Protein AF-A0A937TN92-F1 (afdb_monomer_lite)

pLDDT: mean 80.2, std 13.85, range [35.88, 95.0]

Sequence (158 aa):
DKLKVSANGFITENIKIGEKHKIVLVNLKFRSDPDSREIAIGYGHVRESDNLMPVSSMEKKDQDFSQFSDIYEVVNVRFPEVQIVNGDIIIRGARSLEGNDAALLVVDGMVVDKSIFGSTHVSHIARIDILKGAAATAYGARGANGVVLVETKTGPNQ

Radius of gyration: 19.28 Å; chains: 1; bounding box: 46×34×58 Å

Structure (mmCIF, N/CA/C/O backbone):
data_AF-A0A937TN92-F1
#
_entry.id   AF-A0A937TN92-F1
#
loop_
_atom_site.group_PDB
_atom_site.id
_atom_site.type_symbol
_atom_site.label_atom_id
_atom_site.label_alt_id
_atom_site.label_comp_id
_atom_site.label_asym_id
_atom_site.label_entity_id
_atom_site.label_seq_id
_atom_site.pdbx_PDB_ins_code
_atom_site.Cartn_x
_atom_site.Cartn_y
_atom_site.Cartn_z
_atom_site.occupancy
_atom_site.B_iso_or_equiv
_atom_site.auth_seq_id
_atom_site.auth_comp_id
_atom_site.auth_asym_id
_atom_site.auth_atom_id
_atom_site.pdbx_PDB_model_num
ATOM 1 N N . ASP A 1 1 ? -17.710 8.599 36.697 1.00 78.00 1 ASP A N 1
ATOM 2 C CA . ASP A 1 1 ? -16.721 7.498 36.790 1.00 78.00 1 ASP A CA 1
ATOM 3 C C . ASP A 1 1 ? -15.790 7.448 35.585 1.00 78.00 1 ASP A C 1
ATOM 5 O O . ASP A 1 1 ? -15.954 8.235 34.654 1.00 78.00 1 ASP A O 1
ATOM 9 N N . LYS A 1 2 ? -14.772 6.578 35.603 1.00 86.25 2 LYS A N 1
ATOM 10 C CA . LYS A 1 2 ? -13.889 6.316 34.454 1.00 86.25 2 LYS A CA 1
ATOM 11 C C . LYS A 1 2 ? -13.970 4.840 34.074 1.00 86.25 2 LYS A C 1
ATOM 13 O O . LYS A 1 2 ? -13.803 3.984 34.934 1.00 86.25 2 LYS A O 1
ATOM 18 N N . LEU A 1 3 ? -14.175 4.563 32.793 1.00 88.50 3 LEU A N 1
ATOM 19 C CA . LEU A 1 3 ? -14.041 3.240 32.200 1.00 88.50 3 LEU A CA 1
ATOM 20 C C . LEU A 1 3 ? -12.626 3.098 31.638 1.00 88.50 3 LEU A C 1
ATOM 22 O O . LEU A 1 3 ? -12.197 3.915 30.823 1.00 88.50 3 LEU A O 1
ATOM 26 N N . LYS A 1 4 ? -11.907 2.071 32.083 1.00 93.06 4 LYS A N 1
ATOM 27 C CA . LYS A 1 4 ? -10.585 1.707 31.570 1.00 93.06 4 LYS A CA 1
ATOM 28 C C . LYS A 1 4 ? -10.737 0.493 30.663 1.00 93.06 4 LYS A C 1
ATOM 30 O O . LYS A 1 4 ? -11.268 -0.523 31.106 1.00 93.06 4 LYS A O 1
ATOM 35 N N . VAL A 1 5 ? -10.266 0.596 29.425 1.00 93.44 5 VAL A N 1
ATOM 36 C CA . VAL A 1 5 ? -10.318 -0.488 28.437 1.00 93.44 5 VAL A CA 1
ATOM 37 C C . VAL A 1 5 ? -8.898 -0.812 27.989 1.00 93.44 5 VAL A C 1
ATOM 39 O O . VAL A 1 5 ? -8.138 0.077 27.606 1.00 93.44 5 VAL A O 1
ATOM 42 N N . SER A 1 6 ? -8.527 -2.087 28.066 1.00 91.31 6 SER A N 1
ATOM 43 C CA . SER A 1 6 ? -7.189 -2.571 27.727 1.00 91.31 6 SER A CA 1
ATOM 44 C C . SER A 1 6 ? -7.255 -3.933 27.051 1.00 91.31 6 SER A C 1
ATOM 46 O O . SER A 1 6 ? -8.055 -4.777 27.450 1.00 91.31 6 SER A O 1
ATOM 48 N N . ALA A 1 7 ? -6.366 -4.149 26.088 1.00 90.06 7 ALA A N 1
ATOM 49 C CA . ALA A 1 7 ? -6.134 -5.428 25.433 1.00 90.06 7 ALA A CA 1
ATOM 50 C C . ALA A 1 7 ? -4.634 -5.582 25.152 1.00 90.06 7 ALA A C 1
ATOM 52 O O . ALA A 1 7 ? -3.923 -4.587 24.967 1.00 90.06 7 ALA A O 1
ATOM 53 N N . ASN A 1 8 ? -4.147 -6.821 25.130 1.00 88.44 8 ASN A N 1
ATOM 54 C CA . ASN A 1 8 ? -2.737 -7.094 24.870 1.00 88.44 8 ASN A CA 1
ATOM 55 C C . ASN A 1 8 ? -2.388 -6.701 23.426 1.00 88.44 8 ASN A C 1
ATOM 57 O O . ASN A 1 8 ? -3.094 -7.082 22.496 1.00 88.44 8 ASN A O 1
ATOM 61 N N . GLY A 1 9 ? -1.319 -5.916 23.255 1.00 82.88 9 GLY A N 1
ATOM 62 C CA . GLY A 1 9 ? -0.926 -5.345 21.960 1.00 82.88 9 GLY A CA 1
ATOM 63 C C . GLY A 1 9 ? -1.515 -3.961 21.642 1.00 82.88 9 GLY A C 1
ATOM 64 O O . GLY A 1 9 ? -1.191 -3.366 20.613 1.00 82.88 9 GLY A O 1
ATOM 65 N N . PHE A 1 10 ? -2.340 -3.404 22.535 1.00 89.88 10 PHE A N 1
ATOM 66 C CA . PHE A 1 10 ? -3.023 -2.126 22.330 1.00 89.88 10 PHE A CA 1
ATOM 67 C C . PHE A 1 10 ? -2.670 -1.093 23.404 1.00 89.88 10 PHE A C 1
ATOM 69 O O . PHE A 1 10 ? -2.289 -1.419 24.532 1.00 89.88 10 PHE A O 1
ATOM 76 N N . ILE A 1 11 ? -2.811 0.184 23.053 1.00 90.00 11 ILE A N 1
ATOM 77 C CA . ILE A 1 11 ? -2.725 1.301 23.992 1.00 90.00 11 ILE A CA 1
ATOM 78 C C . ILE A 1 11 ? -3.971 1.266 24.881 1.00 90.00 11 ILE A C 1
ATOM 80 O O . ILE A 1 11 ? -5.095 1.139 24.401 1.00 90.00 11 ILE A O 1
ATOM 84 N N . THR A 1 12 ? -3.770 1.356 26.195 1.00 93.25 12 THR A N 1
ATOM 85 C CA . THR A 1 12 ? -4.880 1.401 27.155 1.00 93.25 12 THR A CA 1
ATOM 86 C C . THR A 1 12 ? -5.607 2.737 27.065 1.00 93.25 12 THR A C 1
ATOM 88 O O . THR A 1 12 ? -4.989 3.788 27.233 1.00 93.25 12 THR A O 1
ATOM 91 N N . GLU A 1 13 ? -6.926 2.689 26.905 1.00 92.12 13 GLU A N 1
ATOM 92 C CA . GLU A 1 13 ? -7.781 3.870 26.820 1.00 92.12 13 GLU A CA 1
ATOM 93 C C . GLU A 1 13 ? -8.549 4.086 28.128 1.00 92.12 13 GLU A C 1
ATOM 95 O O . GLU A 1 13 ? -9.075 3.150 28.738 1.00 92.12 13 GLU A O 1
ATOM 100 N N . ASN A 1 14 ? -8.619 5.343 28.571 1.00 92.00 14 ASN A N 1
ATOM 101 C CA . ASN A 1 14 ? -9.367 5.744 29.762 1.00 92.00 14 ASN A CA 1
ATOM 102 C C . ASN A 1 14 ? -10.447 6.753 29.375 1.00 92.00 14 ASN A C 1
ATOM 104 O O . ASN A 1 14 ? -10.148 7.897 29.036 1.00 92.00 14 ASN A O 1
ATOM 108 N N . ILE A 1 15 ? -11.709 6.358 29.500 1.00 89.62 15 ILE A N 1
ATOM 109 C CA . ILE A 1 15 ? -12.857 7.152 29.065 1.00 89.62 15 ILE A CA 1
ATOM 110 C C . ILE A 1 15 ? -13.640 7.605 30.288 1.00 89.62 15 ILE A C 1
ATOM 112 O O . ILE A 1 15 ? -14.025 6.804 31.137 1.00 89.62 15 ILE A O 1
ATOM 116 N N . LYS A 1 16 ? -13.893 8.910 30.398 1.00 89.94 16 LYS A N 1
ATOM 117 C CA . LYS A 1 16 ? -14.792 9.434 31.431 1.00 89.94 16 LYS A CA 1
ATOM 118 C C . LYS A 1 16 ? -16.231 9.095 31.054 1.00 89.94 16 LYS A C 1
ATOM 120 O O . LYS A 1 16 ? -16.663 9.417 29.953 1.00 89.94 16 LYS A O 1
ATOM 125 N N . ILE A 1 17 ? -16.966 8.486 31.980 1.00 89.00 17 ILE A N 1
ATOM 126 C CA . ILE A 1 17 ? -18.387 8.184 31.815 1.00 89.00 17 ILE A CA 1
ATOM 127 C C . ILE A 1 17 ? -19.208 9.088 32.733 1.00 89.00 17 ILE A C 1
ATOM 129 O O . ILE A 1 17 ? -18.935 9.187 33.935 1.00 89.00 17 ILE A O 1
ATOM 133 N N . GLY A 1 18 ? -20.203 9.745 32.136 1.00 85.81 18 GLY A N 1
ATOM 134 C CA . GLY A 1 18 ? -21.247 10.498 32.824 1.00 85.81 18 GLY A CA 1
ATOM 135 C C . GLY A 1 18 ? -22.627 9.872 32.617 1.00 85.81 18 GLY A C 1
ATOM 136 O O . GLY A 1 18 ? -22.806 9.008 31.760 1.00 85.81 18 GLY A O 1
ATOM 137 N N . GLU A 1 19 ? -23.617 10.354 33.366 1.00 84.00 19 GLU A N 1
ATOM 138 C CA . GLU A 1 19 ? -24.971 9.774 33.466 1.00 84.00 19 GLU A CA 1
ATOM 139 C C . GLU A 1 19 ? -25.736 9.663 32.134 1.00 84.00 19 GLU A C 1
ATOM 141 O O . GLU A 1 19 ? -26.657 8.862 32.003 1.00 84.00 19 GLU A O 1
ATOM 146 N N . LYS A 1 20 ? -25.356 10.443 31.115 1.00 83.44 20 LYS A N 1
ATOM 147 C CA . LYS A 1 20 ? -26.010 10.435 29.794 1.00 83.44 20 LYS A CA 1
ATOM 148 C C . LYS A 1 20 ? -25.476 9.356 28.845 1.00 83.44 20 LYS A C 1
ATOM 150 O O . LYS A 1 20 ? -26.063 9.136 27.786 1.00 83.44 20 LYS A O 1
ATOM 155 N N . HIS A 1 21 ? -24.367 8.697 29.174 1.00 83.06 21 HIS A N 1
ATOM 156 C CA . HIS A 1 21 ? -23.762 7.696 28.299 1.00 83.06 21 HIS A CA 1
ATOM 157 C C . HIS A 1 21 ? -24.372 6.317 28.556 1.00 83.06 21 HIS A C 1
ATOM 159 O O . HIS A 1 21 ? -23.964 5.606 29.468 1.00 83.06 21 HIS A O 1
ATOM 165 N N . LYS A 1 22 ? -25.351 5.933 27.727 1.00 83.44 22 LYS A N 1
ATOM 166 C CA . LYS A 1 22 ? -25.937 4.580 27.735 1.00 83.44 22 LYS A CA 1
ATOM 167 C C . LYS A 1 22 ? -25.079 3.549 26.992 1.00 83.44 22 LYS A C 1
ATOM 169 O O . LYS A 1 22 ? -25.143 2.369 27.308 1.00 83.44 22 LYS A O 1
ATOM 174 N N . ILE A 1 23 ? -24.302 3.994 26.001 1.00 84.81 23 ILE A N 1
ATOM 175 C CA . ILE A 1 23 ? -23.398 3.171 25.185 1.00 84.81 23 ILE A CA 1
ATOM 176 C C . ILE A 1 23 ? -22.102 3.960 24.979 1.00 84.81 23 ILE A C 1
ATOM 178 O O . ILE A 1 23 ? -22.146 5.170 24.751 1.00 84.81 23 ILE A O 1
ATOM 182 N N . VAL A 1 24 ? -20.960 3.274 25.047 1.00 83.31 24 VAL A N 1
ATOM 183 C CA . VAL A 1 24 ? -19.629 3.834 24.782 1.00 83.31 24 VAL A CA 1
ATOM 184 C C . VAL A 1 24 ? -18.925 2.934 23.769 1.00 83.31 24 VAL A C 1
ATOM 186 O O . VAL A 1 24 ? -18.743 1.746 24.020 1.00 83.31 24 VAL A O 1
ATOM 189 N N . LEU A 1 25 ? -18.542 3.499 22.624 1.00 84.81 25 LEU A N 1
ATOM 190 C CA . LEU A 1 25 ? -17.735 2.828 21.603 1.00 84.81 25 LEU A CA 1
ATOM 191 C C . LEU A 1 25 ? -16.268 3.208 21.801 1.00 84.81 25 LEU A C 1
ATOM 193 O O . LEU A 1 25 ? -15.947 4.391 21.918 1.00 84.81 25 LEU A O 1
ATOM 197 N N . VAL A 1 26 ? -15.386 2.209 21.838 1.00 84.25 26 VAL A N 1
ATOM 198 C CA . VAL A 1 26 ? -13.952 2.396 22.089 1.00 84.25 26 VAL A CA 1
ATOM 199 C C . VAL A 1 26 ? -13.163 1.770 20.957 1.00 84.25 26 VAL A C 1
ATOM 201 O O . VAL A 1 26 ? -13.273 0.571 20.723 1.00 84.25 26 VAL A O 1
ATOM 204 N N . ASN A 1 27 ? -12.364 2.585 20.273 1.00 80.19 27 ASN A N 1
ATOM 205 C CA . ASN A 1 27 ? -11.438 2.112 19.254 1.00 80.19 27 ASN A CA 1
ATOM 206 C C . ASN A 1 27 ? -10.024 2.067 19.846 1.00 80.19 27 ASN A C 1
ATOM 208 O O . ASN A 1 27 ? -9.400 3.113 20.027 1.00 80.19 27 ASN A O 1
ATOM 212 N N . LEU A 1 28 ? -9.547 0.870 20.195 1.00 85.50 28 LEU A N 1
ATOM 213 C CA . LEU A 1 28 ? -8.206 0.681 20.744 1.00 85.50 28 LEU A CA 1
ATOM 214 C C . LEU A 1 28 ? -7.164 0.736 19.623 1.00 85.50 28 LEU A C 1
ATOM 216 O O . LEU A 1 28 ? -7.286 0.049 18.612 1.00 85.50 28 LEU A O 1
ATOM 220 N N . LYS A 1 29 ? -6.113 1.532 19.820 1.00 80.56 29 LYS A N 1
ATOM 221 C CA . LYS A 1 29 ? -5.011 1.661 18.859 1.00 80.56 29 LYS A CA 1
ATOM 222 C C . LYS A 1 29 ? -3.904 0.662 19.174 1.00 80.56 29 LYS A C 1
ATOM 224 O O . LYS A 1 29 ? -3.573 0.475 20.346 1.00 80.56 29 LYS A O 1
ATOM 229 N N . PHE A 1 30 ? -3.307 0.061 18.145 1.00 79.12 30 PHE A N 1
ATOM 230 C CA . PHE A 1 30 ? -2.101 -0.749 18.318 1.00 79.12 30 PHE A CA 1
ATOM 231 C C . PHE A 1 30 ? -0.982 0.078 18.932 1.00 79.12 30 PHE A C 1
ATOM 233 O O . PHE A 1 30 ? -0.828 1.268 18.641 1.00 79.12 30 PHE A O 1
ATOM 240 N N . ARG A 1 31 ? -0.176 -0.573 19.765 1.00 82.56 31 ARG A N 1
ATOM 241 C CA . ARG A 1 31 ? 1.127 -0.021 20.111 1.00 82.56 31 ARG A CA 1
ATOM 242 C C . ARG A 1 31 ? 2.043 -0.119 18.893 1.00 82.56 31 ARG A C 1
ATOM 244 O O . ARG A 1 31 ? 1.969 -1.079 18.135 1.00 82.56 31 ARG A O 1
ATOM 251 N N . SER A 1 32 ? 2.905 0.874 18.720 1.00 71.69 32 SER A N 1
ATOM 252 C CA . SER A 1 32 ? 3.756 1.011 17.533 1.00 71.69 32 SER A CA 1
ATOM 253 C C . SER A 1 32 ? 4.911 0.000 17.451 1.00 71.69 32 SER A C 1
ATOM 255 O O . SER A 1 32 ? 5.752 0.128 16.566 1.00 71.69 32 SER A O 1
ATOM 257 N N . ASP A 1 33 ? 5.001 -0.955 18.381 1.00 76.25 33 ASP A N 1
ATOM 258 C CA . ASP A 1 33 ? 6.048 -1.976 18.406 1.00 76.25 33 ASP A CA 1
ATOM 259 C C . ASP A 1 33 ? 5.615 -3.266 17.671 1.00 76.25 33 ASP A C 1
ATOM 261 O O . ASP A 1 33 ? 4.456 -3.669 17.796 1.00 76.25 33 ASP A O 1
ATOM 265 N N . PRO A 1 34 ? 6.516 -3.916 16.900 1.00 65.31 34 PRO A N 1
ATOM 266 C CA . PRO A 1 34 ? 6.202 -5.137 16.146 1.00 65.31 34 PRO A CA 1
ATOM 267 C C . PRO A 1 34 ? 5.640 -6.271 17.015 1.00 65.31 34 PRO A C 1
ATOM 269 O O . PRO A 1 34 ? 4.678 -6.932 16.620 1.00 65.31 34 PRO A O 1
ATOM 272 N N . ASP A 1 35 ? 6.178 -6.427 18.226 1.00 77.38 35 ASP A N 1
ATOM 273 C CA . ASP A 1 35 ? 5.797 -7.472 19.181 1.00 77.38 35 ASP A CA 1
ATOM 274 C C . ASP A 1 35 ? 4.324 -7.356 19.591 1.00 77.38 35 ASP A C 1
ATOM 276 O O . ASP A 1 35 ? 3.606 -8.349 19.706 1.00 77.38 35 ASP A O 1
ATOM 280 N N . SER A 1 36 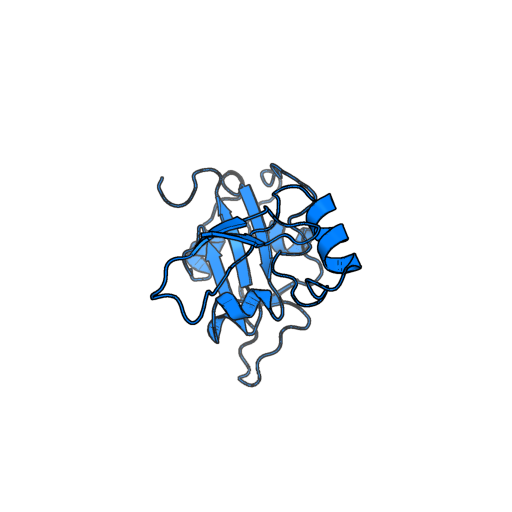? 3.822 -6.131 19.756 1.00 79.50 36 SER A N 1
ATOM 281 C CA . SER A 1 36 ? 2.427 -5.883 20.119 1.00 79.50 36 SER A CA 1
ATOM 282 C C . SER A 1 36 ? 1.428 -6.439 19.105 1.00 79.50 36 SER A C 1
ATOM 284 O O . SER A 1 36 ? 0.329 -6.839 19.494 1.00 79.50 36 SER A O 1
ATOM 286 N N . ARG A 1 37 ? 1.793 -6.522 17.822 1.00 72.00 37 ARG A N 1
ATOM 287 C CA . ARG A 1 37 ? 0.929 -7.111 16.792 1.00 72.00 37 ARG A CA 1
ATOM 288 C C . ARG A 1 37 ? 0.909 -8.632 16.873 1.00 72.00 37 ARG A C 1
ATOM 290 O O . ARG A 1 37 ? -0.171 -9.215 16.822 1.00 72.00 37 ARG A O 1
ATOM 297 N N . GLU A 1 38 ? 2.071 -9.260 17.015 1.00 75.19 38 GLU A N 1
ATOM 298 C CA . GLU A 1 38 ? 2.171 -10.712 17.189 1.00 75.19 38 GLU A CA 1
ATOM 299 C C . GLU A 1 38 ? 1.396 -11.159 18.432 1.00 75.19 38 GLU A C 1
ATOM 301 O O . GLU A 1 38 ? 0.596 -12.090 18.376 1.00 75.19 38 GLU A O 1
ATOM 306 N N . ILE A 1 39 ? 1.526 -10.400 19.522 1.00 80.56 39 ILE A N 1
ATOM 307 C CA . ILE A 1 39 ? 0.742 -10.583 20.739 1.00 80.56 39 ILE A CA 1
ATOM 308 C C . ILE A 1 39 ? -0.760 -10.472 20.428 1.00 80.56 39 ILE A C 1
ATOM 310 O O . ILE A 1 39 ? -1.525 -11.368 20.776 1.00 80.56 39 ILE A O 1
ATOM 314 N N . ALA A 1 40 ? -1.212 -9.420 19.743 1.00 79.19 40 ALA A N 1
ATOM 315 C CA . ALA A 1 40 ? -2.632 -9.243 19.430 1.00 79.19 40 ALA A CA 1
ATOM 316 C C . ALA A 1 40 ? -3.213 -10.370 18.547 1.00 79.19 40 ALA A C 1
ATOM 318 O O . ALA A 1 40 ? -4.369 -10.757 18.743 1.00 79.19 40 ALA A O 1
ATOM 319 N N . ILE A 1 41 ? -2.421 -10.916 17.615 1.00 75.19 41 ILE A N 1
ATOM 320 C CA . ILE A 1 41 ? -2.786 -12.084 16.796 1.00 75.19 41 ILE A CA 1
ATOM 321 C C . ILE A 1 41 ? -2.831 -13.351 17.659 1.00 75.19 41 ILE A C 1
ATOM 323 O O . ILE A 1 41 ? -3.816 -14.084 17.607 1.00 75.19 41 ILE A O 1
ATOM 327 N N . GLY A 1 42 ? -1.826 -13.579 18.510 1.00 74.38 42 GLY A N 1
ATOM 328 C CA . GLY A 1 42 ? -1.766 -14.732 19.415 1.00 74.38 42 GLY A CA 1
ATOM 329 C C . GLY A 1 42 ? -2.932 -14.793 20.407 1.00 74.38 42 GLY A C 1
ATOM 330 O O . GLY A 1 42 ? -3.406 -15.875 20.742 1.00 74.38 42 GLY A O 1
ATOM 331 N N . TYR A 1 43 ? -3.451 -13.635 20.825 1.00 80.06 43 TYR A N 1
ATOM 332 C CA . TYR A 1 43 ? -4.660 -13.530 21.654 1.00 80.06 43 TYR A CA 1
ATOM 333 C C . TYR A 1 43 ? -5.972 -13.495 20.845 1.00 80.06 43 TYR A C 1
ATOM 335 O O . TYR A 1 43 ? -7.051 -13.412 21.433 1.00 80.06 43 TYR A O 1
ATOM 343 N N . GLY A 1 44 ? -5.915 -13.556 19.510 1.00 75.69 44 GLY A N 1
ATOM 344 C CA . GLY A 1 44 ? -7.089 -13.593 18.634 1.00 75.69 44 GLY A CA 1
ATOM 345 C C . GLY A 1 44 ? -7.875 -12.280 18.551 1.00 75.69 44 GLY A C 1
ATOM 346 O O . GLY A 1 44 ? -9.012 -12.277 18.083 1.00 75.69 44 GLY A O 1
ATOM 347 N N . HIS A 1 45 ? -7.298 -11.157 18.994 1.00 79.00 45 HIS A N 1
ATOM 348 C CA . HIS A 1 45 ? -7.906 -9.827 18.854 1.00 79.00 45 HIS A CA 1
ATOM 349 C C . HIS A 1 45 ? -7.907 -9.340 17.399 1.00 79.00 45 HIS A C 1
ATOM 351 O O . HIS A 1 45 ? -8.702 -8.478 17.030 1.00 79.00 45 HIS A O 1
ATOM 357 N N . VAL A 1 46 ? -7.009 -9.898 16.587 1.00 71.19 46 VAL A N 1
ATOM 358 C CA . VAL A 1 46 ? -6.795 -9.573 15.177 1.00 71.19 46 VAL A CA 1
ATOM 359 C C . VAL A 1 46 ? -6.621 -10.886 14.438 1.00 71.19 46 VAL A C 1
ATOM 361 O O . VAL A 1 46 ? -5.854 -11.738 14.888 1.00 71.19 46 VAL A O 1
ATOM 364 N N . ARG A 1 47 ? -7.302 -11.077 13.306 1.00 66.88 47 ARG A N 1
ATOM 365 C CA . ARG A 1 47 ? -7.016 -12.243 12.467 1.00 66.88 47 ARG A CA 1
ATOM 366 C C . ARG A 1 47 ? -5.756 -11.981 11.660 1.00 66.88 47 ARG A C 1
ATOM 368 O O . ARG A 1 47 ? -5.560 -10.883 11.151 1.00 66.88 47 ARG A O 1
ATOM 375 N N . GLU A 1 48 ? -4.942 -13.010 11.465 1.00 59.06 48 GLU A N 1
ATOM 376 C CA . GLU A 1 48 ? -3.772 -12.946 10.579 1.00 59.06 48 GLU A CA 1
ATOM 377 C C . GLU A 1 48 ? -4.158 -12.512 9.149 1.00 59.06 48 GLU A C 1
ATOM 379 O O . GLU A 1 48 ? -3.438 -11.760 8.494 1.00 59.06 48 GLU A O 1
ATOM 384 N N . SER A 1 49 ? -5.363 -12.899 8.708 1.00 54.25 49 SER A N 1
ATOM 385 C CA . SER A 1 49 ? -5.981 -12.500 7.438 1.00 54.25 49 SER A CA 1
ATOM 386 C C . SER A 1 49 ? -6.426 -11.039 7.370 1.00 54.25 49 SER A C 1
ATOM 388 O O . SER A 1 49 ? -6.555 -10.501 6.270 1.00 54.25 49 SER A O 1
ATOM 390 N N . ASP A 1 50 ? -6.654 -10.384 8.513 1.00 58.22 50 ASP A N 1
ATOM 391 C CA . ASP A 1 50 ? -7.031 -8.965 8.608 1.00 58.22 50 ASP A CA 1
ATOM 392 C C . ASP A 1 50 ? -5.777 -8.090 8.421 1.00 58.22 50 ASP A C 1
ATOM 394 O O . ASP A 1 50 ? -5.529 -7.133 9.146 1.00 58.22 50 ASP A O 1
ATOM 398 N N . ASN A 1 51 ? -4.937 -8.477 7.460 1.00 51.41 51 ASN A N 1
ATOM 399 C CA . ASN A 1 51 ? -3.576 -8.032 7.228 1.00 51.41 51 ASN A CA 1
ATOM 400 C C . ASN A 1 51 ? -3.567 -6.581 6.724 1.00 51.41 51 ASN A C 1
ATOM 402 O O . ASN A 1 51 ? -3.368 -6.333 5.544 1.00 51.41 51 ASN A O 1
ATOM 406 N N . LEU A 1 52 ? -3.819 -5.620 7.618 1.00 55.97 52 LEU A N 1
ATOM 407 C CA . LEU A 1 52 ? -3.876 -4.174 7.353 1.00 55.97 52 LEU A CA 1
ATOM 408 C C . LEU A 1 52 ? -2.514 -3.562 6.976 1.00 55.97 52 LEU A C 1
ATOM 410 O O . LEU A 1 52 ? -2.438 -2.364 6.719 1.00 55.97 52 LEU A O 1
ATOM 414 N N . MET A 1 53 ? -1.448 -4.367 6.945 1.00 47.34 53 MET A N 1
ATOM 415 C CA . MET A 1 53 ? -0.124 -3.954 6.498 1.00 47.34 53 MET A CA 1
ATOM 416 C C . MET A 1 53 ? 0.350 -4.827 5.326 1.00 47.34 53 MET A C 1
ATOM 418 O O . MET A 1 53 ? 0.196 -6.049 5.374 1.00 47.34 53 MET A O 1
ATOM 422 N N . PRO A 1 54 ? 0.973 -4.225 4.302 1.00 49.66 54 PRO A N 1
ATOM 423 C CA . PRO A 1 54 ? 1.665 -4.947 3.243 1.00 49.66 54 PRO A CA 1
ATOM 424 C C . PRO A 1 54 ? 2.761 -5.829 3.854 1.00 49.66 54 PRO A C 1
ATOM 426 O O . PRO A 1 54 ? 3.630 -5.345 4.579 1.00 49.66 54 PRO A O 1
ATOM 429 N N . VAL A 1 55 ? 2.726 -7.128 3.549 1.00 45.53 55 VAL A N 1
ATOM 430 C CA . VAL A 1 55 ? 3.666 -8.154 4.055 1.00 45.53 55 VAL A CA 1
ATOM 431 C C . VAL A 1 55 ? 5.132 -7.816 3.730 1.00 45.53 55 VAL A C 1
ATOM 433 O O . VAL A 1 55 ? 6.047 -8.253 4.415 1.00 45.53 55 VAL A O 1
ATOM 436 N N . SER A 1 56 ? 5.362 -6.971 2.728 1.00 47.66 56 SER A N 1
ATOM 437 C CA . SER A 1 56 ? 6.673 -6.506 2.269 1.00 47.66 56 SER A CA 1
ATOM 438 C C . SER A 1 56 ? 7.263 -5.326 3.050 1.00 47.66 56 SER A C 1
ATOM 440 O O . SER A 1 56 ? 8.451 -5.037 2.918 1.00 47.66 56 SER A O 1
ATOM 442 N N . SER A 1 57 ? 6.450 -4.609 3.829 1.00 47.34 57 SER A N 1
ATOM 443 C CA . SER A 1 57 ? 6.827 -3.315 4.418 1.00 47.34 57 SER A CA 1
ATOM 444 C C . SER A 1 57 ? 7.708 -3.439 5.666 1.00 47.34 57 SER A C 1
ATOM 446 O O . SER A 1 57 ? 8.314 -2.469 6.117 1.00 47.34 57 SER A O 1
ATOM 448 N N . MET A 1 58 ? 7.772 -4.636 6.258 1.00 43.91 58 MET A N 1
ATOM 449 C CA . MET A 1 58 ? 8.306 -4.823 7.611 1.00 43.91 58 MET A CA 1
ATOM 450 C C . MET A 1 58 ? 9.826 -5.009 7.691 1.00 43.91 58 MET A C 1
ATOM 452 O O . MET A 1 58 ? 10.349 -5.024 8.801 1.00 43.91 58 MET A O 1
ATOM 456 N N . GLU A 1 59 ? 10.559 -5.095 6.575 1.00 45.94 59 GLU A N 1
ATOM 457 C CA . GLU A 1 59 ? 11.999 -5.393 6.653 1.00 45.94 59 GLU A CA 1
ATOM 458 C C . GLU A 1 59 ? 12.963 -4.217 6.476 1.00 45.94 59 GLU A C 1
ATOM 460 O O . GLU A 1 59 ? 14.106 -4.348 6.908 1.00 45.94 59 GLU A O 1
ATOM 465 N N . LYS A 1 60 ? 12.610 -3.078 5.859 1.00 47.09 60 LYS A N 1
ATOM 466 C CA . LYS A 1 60 ? 13.640 -2.059 5.554 1.00 47.09 60 LYS A CA 1
ATOM 467 C C . LYS A 1 60 ? 13.113 -0.631 5.603 1.00 47.09 60 LYS A C 1
ATOM 469 O O . LYS A 1 60 ? 12.519 -0.138 4.649 1.00 47.09 60 LYS A O 1
ATOM 474 N N . LYS A 1 61 ? 13.394 0.031 6.725 1.00 47.84 61 LYS A N 1
ATOM 475 C CA . LYS A 1 61 ? 13.402 1.490 6.835 1.00 47.84 61 LYS A CA 1
ATOM 476 C C . LYS A 1 61 ? 14.529 1.994 5.919 1.00 47.84 61 LYS A C 1
ATOM 478 O O . LYS A 1 61 ? 15.667 1.576 6.104 1.00 47.84 61 LYS A O 1
ATOM 483 N N . ASP A 1 62 ? 14.173 2.791 4.915 1.00 53.91 62 ASP A N 1
ATOM 484 C CA . ASP A 1 62 ? 15.037 3.298 3.837 1.00 53.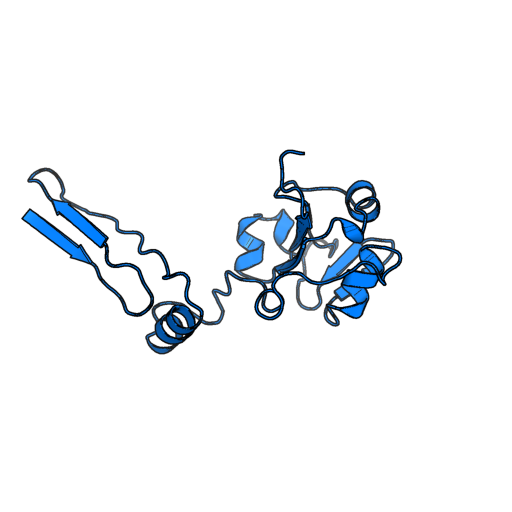91 62 ASP A CA 1
ATOM 485 C C . ASP A 1 62 ? 15.601 2.216 2.899 1.00 53.91 62 ASP A C 1
ATOM 487 O O . ASP A 1 62 ? 16.733 1.749 3.025 1.00 53.91 62 ASP A O 1
ATOM 491 N N . GLN A 1 63 ? 14.798 1.820 1.905 1.00 63.03 63 GLN A N 1
ATOM 492 C CA . GLN A 1 63 ? 15.309 1.040 0.780 1.00 63.03 63 GLN A CA 1
ATOM 493 C C . GLN A 1 63 ? 15.959 1.961 -0.251 1.00 63.03 63 GLN A C 1
ATOM 495 O O . GLN A 1 63 ? 15.336 2.886 -0.769 1.00 63.03 63 GLN A O 1
ATOM 500 N N . ASP A 1 64 ? 17.223 1.685 -0.567 1.00 73.00 64 ASP A N 1
ATOM 501 C CA . ASP A 1 64 ? 17.887 2.326 -1.691 1.00 73.00 64 ASP A CA 1
ATOM 502 C C . ASP A 1 64 ? 17.437 1.667 -3.001 1.00 73.00 64 ASP A C 1
ATOM 504 O O . ASP A 1 64 ? 17.777 0.517 -3.300 1.00 73.00 64 ASP A O 1
ATOM 508 N N . PHE A 1 65 ? 16.630 2.402 -3.763 1.00 81.31 65 PHE A N 1
ATOM 509 C CA . PHE A 1 65 ? 16.163 2.007 -5.089 1.00 81.31 65 PHE A CA 1
ATOM 510 C C . PHE A 1 65 ? 16.976 2.650 -6.220 1.00 81.31 65 PHE A C 1
ATOM 512 O O . PHE A 1 65 ? 16.646 2.462 -7.386 1.00 81.31 65 PHE A O 1
ATOM 519 N N . SER A 1 66 ? 18.055 3.375 -5.910 1.00 78.56 66 SER A N 1
ATOM 520 C CA . SER A 1 66 ? 18.823 4.152 -6.898 1.00 78.56 66 SER A CA 1
ATOM 521 C C . SER A 1 66 ? 19.541 3.291 -7.942 1.00 78.56 66 SER A C 1
ATOM 523 O O . SER A 1 66 ? 19.977 3.809 -8.963 1.00 78.56 66 SER A O 1
ATOM 525 N N . GLN A 1 67 ? 19.676 1.986 -7.689 1.00 83.31 67 GLN A N 1
ATOM 526 C CA . GLN A 1 67 ? 20.262 1.023 -8.626 1.00 83.31 67 GLN A CA 1
ATOM 527 C C . GLN A 1 67 ? 19.303 0.572 -9.741 1.00 83.31 67 GLN A C 1
ATOM 529 O O . GLN A 1 67 ? 19.746 -0.083 -10.679 1.00 83.31 67 GLN A O 1
ATOM 534 N N . PHE A 1 68 ? 18.004 0.859 -9.615 1.00 88.75 68 PHE A N 1
ATOM 535 C CA . PHE A 1 68 ? 16.995 0.494 -10.608 1.00 88.75 68 PHE A CA 1
ATOM 536 C C . PHE A 1 68 ? 16.806 1.629 -11.616 1.00 88.75 68 PHE A C 1
ATOM 538 O O . PHE A 1 68 ? 17.006 2.798 -11.294 1.00 88.75 68 PHE A O 1
ATOM 545 N N . SER A 1 69 ? 16.415 1.291 -12.838 1.00 88.50 69 SER A N 1
ATOM 546 C CA . SER A 1 69 ? 16.227 2.269 -13.917 1.00 88.50 69 SER A CA 1
ATOM 547 C C . SER A 1 69 ? 14.881 2.978 -13.804 1.00 88.50 69 SER A C 1
ATOM 549 O O . SER A 1 69 ? 14.771 4.170 -14.082 1.00 88.50 69 SER A O 1
ATOM 551 N N . ASP A 1 70 ? 13.854 2.243 -13.378 1.00 91.62 70 ASP A N 1
ATOM 552 C CA . ASP A 1 70 ? 12.502 2.749 -13.190 1.00 91.62 70 ASP A CA 1
ATOM 553 C C . ASP A 1 70 ? 11.755 1.985 -12.086 1.00 91.62 70 ASP A C 1
ATOM 555 O O . ASP A 1 70 ? 12.204 0.960 -11.564 1.00 91.62 70 ASP A O 1
ATOM 559 N N . ILE A 1 71 ? 10.590 2.509 -11.708 1.00 91.94 71 ILE A N 1
ATOM 560 C CA . ILE A 1 71 ? 9.756 1.942 -10.648 1.00 91.94 71 ILE A CA 1
ATOM 561 C C . ILE A 1 71 ? 9.156 0.572 -11.008 1.00 91.94 71 ILE A C 1
ATOM 563 O O . ILE A 1 71 ? 8.913 -0.240 -10.115 1.00 91.94 71 ILE A O 1
ATOM 567 N N . TYR A 1 72 ? 8.950 0.269 -12.291 1.00 93.44 72 TYR A N 1
ATOM 568 C CA . TYR A 1 72 ? 8.436 -1.027 -12.732 1.00 93.44 72 TYR A CA 1
ATOM 569 C C . TYR A 1 72 ? 9.487 -2.122 -12.533 1.00 93.44 72 TYR A C 1
ATOM 571 O O . TYR A 1 72 ? 9.149 -3.226 -12.104 1.00 93.44 72 TYR A O 1
ATOM 579 N N . GLU A 1 73 ? 10.763 -1.810 -12.755 1.00 91.44 73 GLU A N 1
ATOM 580 C CA . GLU A 1 73 ? 11.884 -2.697 -12.450 1.00 91.44 73 GLU A CA 1
ATOM 581 C C . GLU A 1 73 ? 11.956 -3.000 -10.948 1.00 91.44 73 GLU A C 1
ATOM 583 O O . GLU A 1 73 ? 12.052 -4.167 -10.559 1.00 91.44 73 GLU A O 1
ATOM 588 N N . VAL A 1 74 ? 11.818 -1.970 -10.100 1.00 90.62 74 VAL A N 1
ATOM 589 C CA . VAL A 1 74 ? 11.755 -2.147 -8.640 1.00 90.62 74 VAL A CA 1
ATOM 590 C C . VAL A 1 74 ? 10.631 -3.111 -8.280 1.00 90.62 74 VAL A C 1
ATOM 592 O O . VAL A 1 74 ? 10.858 -4.075 -7.545 1.00 90.62 74 VAL A O 1
ATOM 595 N N . VAL A 1 75 ? 9.427 -2.866 -8.805 1.00 90.19 75 VAL A N 1
ATOM 596 C CA . VAL A 1 75 ? 8.253 -3.685 -8.505 1.00 90.19 75 VAL A CA 1
ATOM 597 C C . VAL A 1 75 ? 8.475 -5.136 -8.951 1.00 90.19 75 VAL A C 1
ATOM 599 O O . VAL A 1 75 ? 8.252 -6.059 -8.174 1.00 90.19 75 VAL A O 1
ATOM 602 N N . ASN A 1 76 ? 8.971 -5.356 -10.166 1.00 87.50 76 ASN A N 1
ATOM 603 C CA . ASN A 1 76 ? 9.182 -6.697 -10.711 1.00 87.50 76 ASN A CA 1
ATOM 604 C C . ASN A 1 76 ? 10.240 -7.503 -9.934 1.00 87.50 76 ASN A C 1
ATOM 606 O O . ASN A 1 76 ? 10.082 -8.705 -9.737 1.00 87.50 76 ASN A O 1
ATOM 610 N N . VAL A 1 77 ? 11.318 -6.854 -9.480 1.00 87.31 77 VAL A N 1
ATOM 611 C CA . VAL A 1 77 ? 12.415 -7.525 -8.760 1.00 87.31 77 VAL A CA 1
ATOM 612 C C . VAL A 1 77 ? 12.079 -7.750 -7.286 1.00 87.31 77 VAL A C 1
ATOM 614 O O . VAL A 1 77 ? 12.436 -8.784 -6.722 1.00 87.31 77 VAL A O 1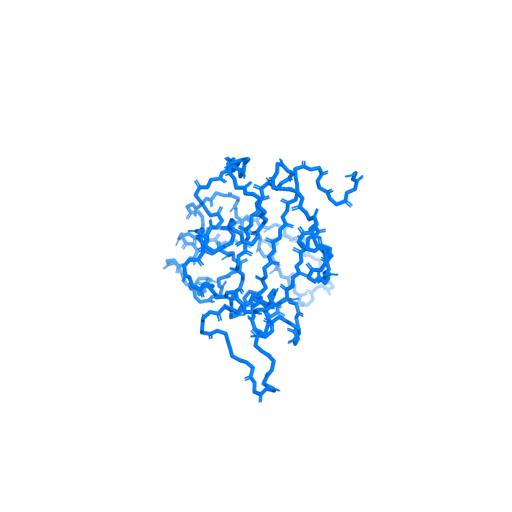
ATOM 617 N N . ARG A 1 78 ? 11.417 -6.788 -6.634 1.00 85.44 78 ARG A N 1
ATOM 618 C CA . ARG A 1 78 ? 11.112 -6.856 -5.195 1.00 85.44 78 ARG A CA 1
ATOM 619 C C . ARG A 1 78 ? 9.854 -7.656 -4.878 1.00 85.44 78 ARG A C 1
ATOM 621 O O . ARG A 1 78 ? 9.761 -8.173 -3.768 1.00 85.44 78 ARG A O 1
ATOM 628 N N . PHE A 1 79 ? 8.917 -7.765 -5.817 1.00 87.56 79 PHE A N 1
ATOM 629 C CA . PHE A 1 79 ? 7.606 -8.366 -5.586 1.00 87.56 79 PHE A CA 1
ATOM 630 C C . PHE A 1 79 ? 7.340 -9.485 -6.602 1.00 87.56 79 PHE A C 1
ATOM 632 O O . PHE A 1 79 ? 6.675 -9.265 -7.614 1.00 87.56 79 PHE A O 1
ATOM 639 N N . PRO A 1 80 ? 7.839 -10.708 -6.354 1.00 83.62 80 PRO A N 1
ATOM 640 C CA . PRO A 1 80 ? 7.738 -11.823 -7.301 1.00 83.62 80 PRO A CA 1
ATOM 641 C C . PRO A 1 80 ? 6.294 -12.291 -7.560 1.00 83.62 80 PRO A C 1
ATOM 643 O O . PRO A 1 80 ? 6.030 -13.035 -8.507 1.00 83.62 80 PRO A O 1
ATOM 646 N N . GLU A 1 81 ? 5.336 -11.890 -6.723 1.00 83.38 81 GLU A N 1
ATOM 647 C CA . GLU A 1 81 ? 3.903 -12.096 -6.957 1.00 83.38 81 GLU A CA 1
ATOM 648 C C . GLU A 1 81 ? 3.280 -11.171 -8.010 1.00 83.38 81 GLU A C 1
ATOM 650 O O . GLU A 1 81 ? 2.100 -11.334 -8.326 1.00 83.38 81 GLU A O 1
ATOM 655 N N . VAL A 1 82 ? 4.015 -10.177 -8.498 1.00 89.56 82 VAL A N 1
ATOM 656 C CA . VAL A 1 82 ? 3.531 -9.214 -9.479 1.00 89.56 82 VAL A CA 1
ATOM 657 C C . VAL A 1 82 ? 3.905 -9.664 -10.882 1.00 89.56 82 VAL A C 1
ATOM 659 O O . VAL A 1 82 ? 4.958 -10.247 -11.119 1.00 89.56 82 VAL A O 1
ATOM 662 N N . GLN A 1 83 ? 3.032 -9.360 -11.833 1.00 90.94 83 GLN A N 1
ATOM 663 C CA . GLN A 1 83 ? 3.319 -9.431 -13.252 1.00 90.94 83 GLN A CA 1
ATOM 664 C C . GLN A 1 83 ? 3.032 -8.081 -13.900 1.00 90.94 83 GLN A C 1
ATOM 666 O O . GLN A 1 83 ? 1.996 -7.476 -13.641 1.00 90.94 83 GLN A O 1
ATOM 671 N N . ILE A 1 84 ? 3.932 -7.632 -14.769 1.00 91.38 84 ILE A N 1
ATOM 672 C CA . ILE A 1 84 ? 3.763 -6.386 -15.515 1.00 91.38 84 ILE A CA 1
ATOM 673 C C . ILE A 1 84 ? 3.369 -6.731 -16.951 1.00 91.38 84 ILE A C 1
ATOM 675 O O . ILE A 1 84 ? 4.091 -7.451 -17.640 1.00 91.38 84 ILE A O 1
ATOM 679 N N . VAL A 1 85 ? 2.212 -6.244 -17.402 1.00 89.75 85 VAL A N 1
ATOM 680 C CA . VAL A 1 85 ? 1.675 -6.491 -18.750 1.00 89.75 85 VAL A CA 1
ATOM 681 C C . VAL A 1 85 ? 1.243 -5.161 -19.348 1.00 89.75 85 VAL A C 1
ATOM 683 O O . VAL A 1 85 ? 0.310 -4.545 -18.857 1.00 89.75 85 VAL A O 1
ATOM 686 N N . ASN A 1 86 ? 1.913 -4.687 -20.403 1.00 88.38 86 ASN A N 1
ATOM 687 C CA . ASN A 1 86 ? 1.595 -3.398 -21.046 1.00 88.38 86 ASN A CA 1
ATOM 688 C C . ASN A 1 86 ? 1.506 -2.217 -20.045 1.00 88.38 86 ASN A C 1
ATOM 690 O O . ASN A 1 86 ? 0.611 -1.368 -20.121 1.00 88.38 86 ASN A O 1
ATOM 694 N N . GLY A 1 87 ? 2.403 -2.203 -19.054 1.00 86.81 87 GLY A N 1
ATOM 695 C CA . GLY A 1 87 ? 2.424 -1.211 -17.975 1.00 86.81 87 GLY A CA 1
ATOM 696 C C . GLY A 1 87 ? 1.319 -1.368 -16.921 1.00 86.81 87 GLY A C 1
ATOM 697 O O . GLY A 1 87 ? 1.285 -0.586 -15.979 1.00 86.81 87 GLY A O 1
ATOM 698 N N . ASP A 1 88 ? 0.415 -2.345 -17.047 1.00 91.81 88 ASP A N 1
ATOM 699 C CA . ASP A 1 88 ? -0.448 -2.763 -15.939 1.00 91.81 88 ASP A CA 1
ATOM 700 C C . ASP A 1 88 ? 0.338 -3.623 -14.964 1.00 91.81 88 ASP A C 1
ATOM 702 O O . ASP A 1 88 ? 1.048 -4.547 -15.363 1.00 91.81 88 ASP A O 1
ATOM 706 N N . ILE A 1 89 ? 0.152 -3.341 -13.681 1.00 92.88 89 ILE A N 1
ATOM 707 C CA . ILE A 1 89 ? 0.642 -4.181 -12.599 1.00 92.88 89 ILE A CA 1
ATOM 708 C C . ILE A 1 89 ? -0.486 -5.132 -12.209 1.00 92.88 89 ILE A C 1
ATOM 710 O O . ILE A 1 89 ? -1.528 -4.696 -11.731 1.00 92.88 89 ILE A O 1
ATOM 714 N N . ILE A 1 90 ? -0.271 -6.429 -12.397 1.00 91.62 90 ILE A N 1
ATOM 715 C CA . ILE A 1 90 ? -1.217 -7.492 -12.058 1.00 91.62 90 ILE A CA 1
ATOM 716 C C . ILE A 1 90 ? -0.669 -8.244 -10.850 1.00 91.62 90 ILE A C 1
ATOM 718 O O . ILE A 1 90 ? 0.432 -8.796 -10.891 1.00 91.62 90 ILE A O 1
ATOM 722 N N . ILE A 1 91 ? -1.436 -8.283 -9.766 1.00 89.56 91 ILE A N 1
ATOM 723 C CA . ILE A 1 91 ? -1.036 -8.956 -8.530 1.00 89.56 91 ILE A CA 1
ATOM 724 C C . ILE A 1 91 ? -1.618 -10.373 -8.523 1.00 89.56 91 ILE A C 1
ATOM 726 O O . ILE A 1 91 ? -2.835 -10.559 -8.512 1.00 89.56 91 ILE A O 1
ATOM 730 N N . ARG A 1 92 ? -0.765 -11.406 -8.484 1.00 82.25 92 ARG A N 1
ATOM 731 C CA . ARG A 1 92 ? -1.225 -12.804 -8.447 1.00 82.25 92 ARG A CA 1
ATOM 732 C C . ARG A 1 92 ? -2.159 -13.052 -7.263 1.00 82.25 92 ARG A C 1
ATOM 734 O O . ARG A 1 92 ? -1.850 -12.707 -6.122 1.00 82.25 92 ARG A O 1
ATOM 741 N N . GLY A 1 93 ? -3.277 -13.719 -7.548 1.00 74.38 93 GLY A N 1
ATOM 742 C CA . GLY A 1 93 ? -4.300 -14.064 -6.558 1.00 74.38 93 GLY A CA 1
ATOM 743 C C . GLY A 1 93 ? -5.330 -12.961 -6.307 1.00 74.38 93 GLY A C 1
ATOM 744 O O . GLY A 1 93 ? -6.359 -13.250 -5.702 1.00 74.38 93 GLY A O 1
ATOM 745 N N . ALA A 1 94 ? -5.108 -11.744 -6.808 1.00 68.88 94 ALA A N 1
ATOM 746 C CA . ALA A 1 94 ? -6.154 -10.741 -6.922 1.00 68.88 94 ALA A CA 1
ATOM 747 C C . ALA A 1 94 ? -6.867 -10.949 -8.267 1.00 68.88 94 ALA A C 1
ATOM 749 O O . ALA A 1 94 ? -6.218 -11.044 -9.306 1.00 68.88 94 ALA A O 1
ATOM 750 N N . ARG A 1 95 ? -8.187 -11.137 -8.246 1.00 63.59 95 ARG A N 1
ATOM 751 C CA . ARG A 1 95 ? -8.988 -11.377 -9.452 1.00 63.59 95 ARG A CA 1
ATOM 752 C C . ARG A 1 95 ? -10.261 -10.558 -9.386 1.00 63.59 95 ARG A C 1
ATOM 754 O O . ARG A 1 95 ? -11.012 -10.689 -8.417 1.00 63.59 95 ARG A O 1
ATOM 761 N N . SER A 1 96 ? -10.519 -9.784 -10.433 1.00 63.09 96 SER A N 1
ATOM 762 C CA . SER A 1 96 ? -11.836 -9.205 -10.665 1.00 63.09 96 SER A CA 1
ATOM 763 C C . SER A 1 96 ? -12.715 -10.192 -11.431 1.00 63.09 96 SER A C 1
ATOM 765 O O . SER A 1 96 ? -12.236 -11.074 -12.143 1.00 63.09 96 SER A O 1
ATOM 767 N N . LEU A 1 97 ? -14.030 -10.024 -11.308 1.00 60.16 97 LEU A N 1
ATOM 768 C CA . LEU A 1 97 ? -14.997 -10.694 -12.181 1.00 60.16 97 LEU A CA 1
ATOM 769 C C . LEU A 1 97 ? -15.168 -9.956 -13.525 1.00 60.16 97 LEU A C 1
ATOM 771 O O . LEU A 1 97 ? -15.783 -10.497 -14.438 1.00 60.16 97 LEU A O 1
ATOM 775 N N . GLU A 1 98 ? -14.637 -8.732 -13.648 1.00 62.22 98 GLU A N 1
ATOM 776 C CA . GLU A 1 98 ? -14.924 -7.793 -14.745 1.00 62.22 98 GLU A CA 1
ATOM 777 C C . GLU A 1 98 ? -13.859 -7.780 -15.860 1.00 62.22 98 GLU A C 1
ATOM 779 O O . GLU A 1 98 ? -14.027 -7.087 -16.861 1.00 62.22 98 GLU A O 1
ATOM 784 N N . GLY A 1 99 ? -12.780 -8.561 -15.733 1.00 63.97 99 GLY A N 1
ATOM 785 C CA . GLY A 1 99 ? -11.795 -8.769 -16.805 1.00 63.97 99 GLY A CA 1
ATOM 786 C C . GLY A 1 99 ? -10.725 -7.680 -16.943 1.00 63.97 99 GLY A C 1
ATOM 787 O O . GLY A 1 99 ? -9.889 -7.766 -17.841 1.00 63.97 99 GLY A O 1
ATOM 788 N N . ASN A 1 100 ? -10.711 -6.687 -16.050 1.00 72.38 100 ASN A N 1
ATOM 789 C CA . ASN A 1 100 ? -9.560 -5.815 -15.842 1.00 72.38 100 ASN A CA 1
ATOM 790 C C . ASN A 1 100 ? -8.907 -6.197 -14.515 1.00 72.38 100 ASN A C 1
ATOM 792 O O . ASN A 1 100 ? -9.471 -5.907 -13.467 1.00 72.38 100 ASN A O 1
ATOM 796 N N . ASP A 1 101 ? -7.734 -6.823 -14.569 1.00 86.25 101 ASP A N 1
ATOM 797 C CA . ASP A 1 101 ? -7.005 -7.310 -13.390 1.00 86.25 101 ASP A CA 1
ATOM 798 C C . ASP A 1 101 ? -5.863 -6.370 -12.959 1.00 86.25 101 ASP A C 1
ATOM 800 O O . ASP A 1 101 ? -4.999 -6.747 -12.165 1.00 86.25 101 ASP A O 1
ATOM 804 N N . ALA A 1 102 ? -5.843 -5.136 -13.476 1.00 91.12 102 ALA A N 1
ATOM 805 C CA . ALA A 1 102 ? -4.860 -4.134 -13.087 1.00 91.12 102 ALA A CA 1
ATOM 806 C C . ALA A 1 102 ? -5.079 -3.674 -11.639 1.00 91.12 102 ALA A C 1
ATOM 808 O O . ALA A 1 102 ? -6.202 -3.355 -11.229 1.00 91.12 102 ALA A O 1
ATOM 809 N N . ALA A 1 103 ? -3.989 -3.615 -10.878 1.00 92.56 103 ALA A N 1
ATOM 810 C CA . ALA A 1 103 ? -3.955 -3.069 -9.533 1.00 92.56 103 ALA A CA 1
ATOM 811 C C . ALA A 1 103 ? -4.161 -1.549 -9.543 1.00 92.56 103 ALA A C 1
ATOM 813 O O . ALA A 1 103 ? -3.770 -0.844 -10.477 1.00 92.56 103 ALA A O 1
ATOM 814 N N . LEU A 1 104 ? -4.727 -1.027 -8.456 1.00 93.06 104 LEU A N 1
ATOM 815 C CA . LEU A 1 104 ? -4.804 0.411 -8.238 1.00 93.06 104 LEU A CA 1
ATOM 816 C C . LEU A 1 104 ? -3.414 0.962 -7.913 1.00 93.06 104 LEU A C 1
ATOM 818 O O . LEU A 1 104 ? -2.747 0.457 -7.012 1.00 93.06 104 LEU A O 1
ATOM 822 N N . LEU A 1 105 ? -2.999 2.019 -8.604 1.00 95.00 105 LEU A N 1
ATOM 823 C CA . LEU A 1 105 ? -1.728 2.693 -8.349 1.00 95.00 105 LEU A CA 1
ATOM 824 C C . LEU A 1 105 ? -1.968 3.906 -7.452 1.00 95.00 105 LEU A C 1
ATOM 826 O O . LEU A 1 105 ? -2.815 4.750 -7.757 1.00 95.00 105 LEU A O 1
ATOM 830 N N . VAL A 1 106 ? -1.237 3.988 -6.343 1.00 92.62 106 VAL A N 1
ATOM 831 C CA . VAL A 1 106 ? -1.349 5.075 -5.369 1.00 92.62 106 VAL A CA 1
ATOM 832 C C . VAL A 1 106 ? 0.043 5.594 -5.034 1.00 92.62 106 VAL A C 1
ATOM 834 O O . VAL A 1 106 ? 0.893 4.830 -4.590 1.00 92.62 106 VAL A O 1
ATOM 837 N N . VAL A 1 107 ? 0.264 6.893 -5.217 1.00 91.19 107 VAL A N 1
ATOM 838 C CA . VAL A 1 107 ? 1.513 7.586 -4.873 1.00 91.19 107 VAL A CA 1
ATOM 839 C C . VAL A 1 107 ? 1.176 8.678 -3.865 1.00 91.19 107 VAL A C 1
ATOM 841 O O . VAL A 1 107 ? 0.277 9.480 -4.110 1.00 91.19 107 VAL A O 1
ATOM 844 N N . ASP A 1 108 ? 1.830 8.665 -2.705 1.00 87.25 108 ASP A N 1
ATOM 845 C CA . ASP A 1 108 ? 1.624 9.625 -1.609 1.00 87.25 108 ASP A CA 1
ATOM 846 C C . ASP A 1 108 ? 0.145 9.813 -1.218 1.00 87.25 108 ASP A C 1
ATOM 848 O O . ASP A 1 108 ? -0.336 10.903 -0.912 1.00 87.25 108 ASP A O 1
ATOM 852 N N . GLY A 1 109 ? -0.610 8.711 -1.245 1.00 87.38 109 GLY A N 1
ATOM 853 C CA . GLY A 1 109 ? -2.038 8.688 -0.921 1.00 87.38 109 GLY A CA 1
ATOM 854 C C . GLY A 1 109 ? -2.969 9.135 -2.054 1.00 87.38 109 GLY A C 1
ATOM 855 O O . GLY A 1 109 ? -4.187 9.028 -1.905 1.00 87.38 109 GLY A O 1
ATOM 856 N N . MET A 1 110 ? -2.439 9.572 -3.197 1.00 89.62 110 MET A N 1
ATOM 857 C CA . MET A 1 110 ? -3.222 9.936 -4.378 1.00 89.62 110 MET A CA 1
ATOM 858 C C . MET A 1 110 ? -3.281 8.784 -5.377 1.00 89.62 110 MET A C 1
ATOM 860 O O . MET A 1 110 ? -2.271 8.161 -5.686 1.00 89.62 110 MET A O 1
ATOM 864 N N . VAL A 1 111 ? -4.471 8.504 -5.910 1.00 93.00 111 VAL A N 1
ATOM 865 C CA . VAL A 1 111 ? -4.632 7.523 -6.992 1.00 93.00 111 VAL A CA 1
ATOM 866 C C . VAL A 1 111 ? -4.115 8.125 -8.294 1.00 93.00 111 VAL A C 1
ATOM 868 O O . VAL A 1 111 ? -4.577 9.193 -8.696 1.00 93.00 111 VAL A O 1
ATOM 871 N N . VAL A 1 112 ? -3.214 7.419 -8.970 1.00 94.25 112 VAL A N 1
ATOM 872 C CA . VAL A 1 112 ? -2.537 7.893 -10.185 1.00 94.25 112 VAL A CA 1
ATOM 873 C C . VAL A 1 112 ? -2.728 6.926 -11.352 1.00 94.25 112 VAL A C 1
ATOM 875 O O . VAL A 1 112 ? -3.092 5.765 -11.165 1.00 94.25 112 VAL A O 1
ATOM 878 N N . ASP A 1 113 ? -2.483 7.399 -12.573 1.00 94.06 113 ASP A N 1
ATOM 879 C CA . ASP A 1 113 ? -2.389 6.541 -13.753 1.00 94.06 113 ASP A CA 1
ATOM 880 C C . ASP A 1 113 ? -0.950 6.043 -13.992 1.00 94.06 113 ASP A C 1
ATOM 882 O O . ASP A 1 113 ? 0.007 6.481 -13.350 1.00 94.06 113 ASP A O 1
ATOM 886 N N . LYS A 1 114 ? -0.797 5.124 -14.950 1.00 93.38 114 LYS A N 1
ATOM 887 C CA . LYS A 1 114 ? 0.482 4.488 -15.306 1.00 93.38 114 LYS A CA 1
ATOM 888 C C . LYS A 1 114 ? 1.573 5.470 -15.721 1.00 93.38 114 LYS A C 1
ATOM 890 O O . LYS A 1 114 ? 2.751 5.182 -15.517 1.00 93.38 114 LYS A O 1
ATOM 895 N N . SER A 1 115 ? 1.196 6.588 -16.338 1.00 91.94 115 SER A N 1
ATOM 896 C CA . SER A 1 115 ? 2.132 7.601 -16.830 1.00 91.94 115 SER A CA 1
ATOM 897 C C . SER A 1 115 ? 2.751 8.332 -15.648 1.00 91.94 115 SER A C 1
ATOM 899 O O . SER A 1 115 ? 3.972 8.421 -15.552 1.00 91.94 115 SER A O 1
ATOM 901 N N . ILE A 1 116 ? 1.916 8.773 -14.701 1.00 91.62 116 ILE A N 1
ATOM 902 C CA . ILE A 1 116 ? 2.375 9.416 -13.465 1.00 91.62 116 ILE A CA 1
ATOM 903 C C . ILE A 1 116 ? 3.181 8.422 -12.622 1.00 91.62 116 ILE A C 1
ATOM 905 O O . ILE A 1 116 ? 4.294 8.737 -12.200 1.00 91.62 116 ILE A O 1
ATOM 909 N N . PHE A 1 117 ? 2.675 7.197 -12.447 1.00 94.25 117 PHE A N 1
ATOM 910 C CA . PHE A 1 117 ? 3.383 6.145 -11.716 1.00 94.25 117 PHE A CA 1
ATOM 911 C C . PHE A 1 117 ? 4.767 5.869 -12.321 1.00 94.25 117 PHE A C 1
ATOM 913 O O . PHE A 1 117 ? 5.767 5.928 -11.615 1.00 94.25 117 PHE A O 1
ATOM 920 N N . GLY A 1 118 ? 4.844 5.668 -13.640 1.00 92.56 118 GLY A N 1
ATOM 921 C CA . GLY A 1 118 ? 6.098 5.426 -14.359 1.00 92.56 118 GLY A CA 1
ATOM 922 C C . GLY A 1 118 ? 7.064 6.612 -14.368 1.00 92.56 118 GLY A C 1
ATOM 923 O O . GLY A 1 118 ? 8.269 6.410 -14.459 1.00 92.56 118 GLY A O 1
ATOM 924 N N . SER A 1 119 ? 6.556 7.842 -14.240 1.00 91.12 119 SER A N 1
ATOM 925 C CA . SER A 1 119 ? 7.385 9.050 -14.128 1.00 91.12 119 SER A CA 1
ATOM 926 C C . SER A 1 119 ? 7.975 9.269 -12.729 1.00 91.12 119 SER A C 1
ATOM 928 O O . SER A 1 119 ? 8.822 10.145 -12.548 1.00 91.12 119 SER A O 1
ATOM 930 N N . THR A 1 120 ? 7.549 8.482 -11.735 1.00 90.19 120 THR A N 1
ATOM 931 C CA . THR A 1 120 ? 8.067 8.580 -10.367 1.00 90.19 120 THR A CA 1
ATOM 932 C C . THR A 1 120 ? 9.504 8.071 -10.325 1.00 90.19 120 THR A C 1
ATOM 934 O O . THR A 1 120 ? 9.773 6.884 -10.512 1.00 90.19 120 THR A O 1
ATOM 937 N N . HIS A 1 121 ? 10.444 8.982 -10.075 1.00 89.75 121 HIS A N 1
ATOM 938 C CA . HIS A 1 121 ? 11.863 8.655 -10.073 1.00 89.75 121 HIS A CA 1
ATOM 939 C C . HIS A 1 121 ? 12.242 7.798 -8.856 1.00 89.75 121 HIS A C 1
ATOM 941 O O . HIS A 1 121 ? 11.931 8.146 -7.714 1.00 89.75 121 HIS A O 1
ATOM 947 N N . VAL A 1 122 ? 12.975 6.705 -9.084 1.00 89.31 122 VAL A N 1
ATOM 948 C CA . VAL A 1 122 ? 13.306 5.714 -8.044 1.00 89.31 122 VAL A CA 1
ATOM 949 C C . VAL A 1 122 ? 14.100 6.288 -6.869 1.00 89.31 122 VAL A C 1
ATOM 951 O O . VAL A 1 122 ? 13.925 5.845 -5.737 1.00 89.31 122 VAL A O 1
ATOM 954 N N . SER A 1 123 ? 14.922 7.320 -7.092 1.00 87.19 123 SER A N 1
ATOM 955 C CA . SER A 1 123 ? 15.691 7.964 -6.014 1.00 87.19 123 SER A CA 1
ATOM 956 C C . SER A 1 123 ? 14.801 8.666 -4.983 1.00 87.19 123 SER A C 1
ATOM 958 O O . SER A 1 123 ? 15.229 8.858 -3.840 1.00 87.19 123 SER A O 1
ATOM 960 N N . HIS A 1 124 ? 13.576 9.036 -5.369 1.00 87.94 124 HIS A N 1
ATOM 961 C CA . HIS A 1 124 ? 12.597 9.691 -4.507 1.00 87.94 124 HIS A CA 1
ATOM 962 C C . HIS A 1 124 ? 11.698 8.697 -3.784 1.00 87.94 124 HIS A C 1
ATOM 964 O O . HIS A 1 124 ? 10.958 9.108 -2.902 1.00 87.94 124 HIS A O 1
ATOM 970 N N . ILE A 1 125 ? 11.750 7.407 -4.105 1.00 87.50 125 ILE A N 1
ATOM 971 C CA . ILE A 1 125 ? 10.908 6.409 -3.453 1.00 87.50 125 ILE A CA 1
ATOM 972 C C . ILE A 1 125 ? 11.473 6.122 -2.060 1.00 87.50 125 ILE A C 1
ATOM 974 O O . ILE A 1 125 ? 12.637 5.751 -1.912 1.00 87.50 125 ILE A O 1
ATOM 978 N N . ALA A 1 126 ? 10.647 6.300 -1.033 1.00 84.88 126 ALA A N 1
ATOM 979 C CA . ALA A 1 126 ? 10.944 5.874 0.330 1.00 84.88 126 ALA A CA 1
ATOM 980 C C . ALA A 1 126 ? 10.483 4.431 0.558 1.00 84.88 126 ALA A C 1
ATOM 982 O O . ALA A 1 126 ? 11.207 3.628 1.151 1.00 84.88 126 ALA A O 1
ATOM 983 N N . ARG A 1 127 ? 9.283 4.091 0.070 1.00 85.19 127 ARG A N 1
ATOM 984 C CA . ARG A 1 127 ? 8.675 2.773 0.270 1.00 85.19 127 ARG A CA 1
ATOM 985 C C . ARG A 1 127 ? 7.752 2.393 -0.882 1.00 85.19 127 ARG A C 1
ATOM 987 O O . ARG A 1 127 ? 7.075 3.249 -1.443 1.00 85.19 127 ARG A O 1
ATOM 994 N N . ILE A 1 128 ? 7.718 1.098 -1.194 1.00 87.88 128 ILE A N 1
ATOM 995 C CA . ILE A 1 128 ? 6.718 0.486 -2.074 1.00 87.88 128 ILE A CA 1
ATOM 996 C C . ILE A 1 128 ? 6.054 -0.647 -1.308 1.00 87.88 128 ILE A C 1
ATOM 998 O O . ILE A 1 128 ? 6.720 -1.430 -0.632 1.00 87.88 128 ILE A O 1
ATOM 1002 N N . ASP A 1 129 ? 4.744 -0.728 -1.444 1.00 87.06 129 ASP A N 1
ATOM 1003 C CA . ASP A 1 129 ? 3.867 -1.565 -0.655 1.00 87.06 129 ASP A CA 1
ATOM 1004 C C . ASP A 1 129 ? 2.797 -2.187 -1.549 1.00 87.06 129 ASP A C 1
ATOM 1006 O O . ASP A 1 129 ? 2.206 -1.508 -2.386 1.00 87.06 129 ASP A O 1
ATOM 1010 N N . ILE A 1 130 ? 2.517 -3.478 -1.361 1.00 88.56 130 ILE A N 1
ATOM 1011 C CA . ILE A 1 130 ? 1.470 -4.180 -2.113 1.00 88.56 130 ILE A CA 1
ATOM 1012 C C . ILE A 1 130 ? 0.386 -4.673 -1.163 1.00 88.56 130 ILE A C 1
ATOM 1014 O O . ILE A 1 130 ? 0.623 -5.525 -0.304 1.00 88.56 130 ILE A O 1
ATOM 1018 N N . LEU A 1 131 ? -0.828 -4.159 -1.346 1.00 86.56 131 LEU A N 1
ATOM 1019 C CA . LEU A 1 131 ? -2.007 -4.550 -0.582 1.00 86.56 131 LEU A CA 1
ATOM 1020 C C . LEU A 1 131 ? -2.823 -5.591 -1.350 1.00 86.56 131 LEU A C 1
ATOM 1022 O O . LEU A 1 131 ? -3.089 -5.435 -2.543 1.00 86.56 131 LEU A O 1
ATOM 1026 N N . LYS A 1 132 ? -3.274 -6.629 -0.637 1.00 84.62 132 LYS A N 1
ATOM 1027 C CA . LYS A 1 132 ? -4.163 -7.685 -1.148 1.00 84.62 132 LYS A CA 1
ATOM 1028 C C . LYS A 1 132 ? -5.304 -7.939 -0.166 1.00 84.62 132 LYS A C 1
ATOM 1030 O O . LYS A 1 132 ? -5.185 -7.641 1.023 1.00 84.62 132 LYS A O 1
ATOM 1035 N N . GLY A 1 133 ? -6.395 -8.526 -0.658 1.00 78.12 133 GLY A N 1
ATOM 1036 C CA . GLY A 1 133 ? -7.523 -8.946 0.176 1.00 78.12 133 GLY A CA 1
ATOM 1037 C C . GLY A 1 133 ? -8.092 -7.797 1.010 1.00 78.12 133 GLY A C 1
ATOM 1038 O O . GLY A 1 133 ? -8.347 -6.713 0.488 1.00 78.12 133 GLY A O 1
ATOM 1039 N N . ALA A 1 134 ? -8.257 -8.029 2.314 1.00 71.88 134 ALA A N 1
ATOM 1040 C CA . ALA A 1 134 ? -8.891 -7.091 3.237 1.00 71.88 134 ALA A CA 1
ATOM 1041 C C . ALA A 1 134 ? -8.230 -5.698 3.258 1.00 71.88 134 ALA A C 1
ATOM 1043 O O . ALA A 1 134 ? -8.946 -4.701 3.268 1.00 71.88 134 ALA A O 1
ATOM 1044 N N . ALA A 1 135 ? -6.899 -5.590 3.179 1.00 73.06 135 ALA A N 1
ATOM 1045 C CA . ALA A 1 135 ? -6.237 -4.279 3.170 1.00 73.06 135 ALA A CA 1
ATOM 1046 C C . ALA A 1 135 ? -6.513 -3.467 1.901 1.00 73.06 135 ALA A C 1
ATOM 1048 O O . ALA A 1 135 ? -6.621 -2.245 1.957 1.00 73.06 135 ALA A O 1
ATOM 1049 N N . ALA A 1 136 ? -6.675 -4.137 0.761 1.00 80.88 136 ALA A N 1
ATOM 1050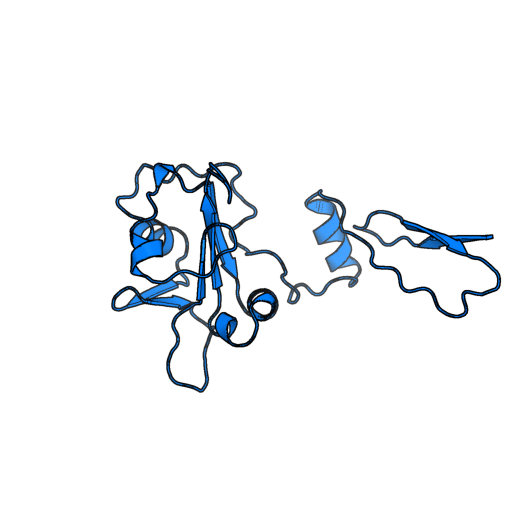 C CA . ALA A 1 136 ? -6.978 -3.468 -0.497 1.00 80.88 136 ALA A CA 1
ATOM 1051 C C . ALA A 1 136 ? -8.421 -2.923 -0.528 1.00 80.88 136 ALA A C 1
ATOM 1053 O O . ALA A 1 136 ? -8.691 -1.925 -1.196 1.00 80.88 136 ALA A O 1
ATOM 1054 N N . THR A 1 137 ? -9.333 -3.505 0.267 1.00 74.50 137 THR A N 1
ATOM 1055 C CA . THR A 1 137 ? -10.729 -3.033 0.381 1.00 74.50 137 THR A CA 1
ATOM 1056 C C . THR A 1 137 ? -10.858 -1.625 0.960 1.00 74.50 137 THR A C 1
ATOM 1058 O O . THR A 1 137 ? -11.868 -0.965 0.714 1.00 74.50 137 THR A O 1
ATOM 1061 N N . ALA A 1 138 ? -9.827 -1.113 1.645 1.00 79.88 138 ALA A N 1
ATOM 1062 C CA . ALA A 1 138 ? -9.775 0.280 2.091 1.00 79.88 138 ALA A CA 1
ATOM 1063 C C . ALA A 1 138 ? -9.885 1.283 0.923 1.00 79.88 138 ALA A C 1
ATOM 1065 O O . ALA A 1 138 ? -10.337 2.408 1.117 1.00 79.88 138 ALA A O 1
ATOM 1066 N N . TYR A 1 139 ? -9.541 0.856 -0.297 1.00 83.81 139 TYR A N 1
ATOM 1067 C CA . TYR A 1 139 ? -9.656 1.637 -1.532 1.00 83.81 139 TYR A CA 1
ATOM 1068 C C . TYR A 1 139 ? -10.950 1.340 -2.318 1.00 83.81 139 TYR A C 1
ATOM 1070 O O . TYR A 1 139 ? -11.099 1.734 -3.479 1.00 83.81 139 TYR A O 1
ATOM 1078 N N . GLY A 1 140 ? -11.910 0.654 -1.689 1.00 84.56 140 GLY A N 1
ATOM 1079 C CA . GLY A 1 140 ? -13.207 0.308 -2.263 1.00 84.56 140 GLY A CA 1
ATOM 1080 C C . GLY A 1 140 ? -13.104 -0.653 -3.449 1.00 84.56 140 GLY A C 1
ATOM 1081 O O . GLY A 1 140 ? -12.163 -1.437 -3.559 1.00 84.56 140 GLY A O 1
ATOM 1082 N N . ALA A 1 141 ? -14.070 -0.572 -4.370 1.00 83.06 141 ALA A N 1
ATOM 1083 C CA . ALA A 1 141 ? -14.128 -1.438 -5.554 1.00 83.06 141 ALA A CA 1
ATOM 1084 C C . ALA A 1 141 ? -12.876 -1.330 -6.446 1.00 83.06 141 ALA A C 1
ATOM 1086 O O . ALA A 1 141 ? -12.477 -2.304 -7.075 1.00 83.06 141 ALA A O 1
ATOM 1087 N N . ARG A 1 142 ? -12.211 -0.166 -6.453 1.00 83.75 142 ARG A N 1
ATOM 1088 C CA . ARG A 1 142 ? -10.996 0.073 -7.249 1.00 83.75 142 ARG A CA 1
ATOM 1089 C C . ARG A 1 142 ? -9.789 -0.718 -6.741 1.00 83.75 142 ARG A C 1
ATOM 1091 O O . ARG A 1 142 ? -8.891 -0.994 -7.522 1.00 83.75 142 ARG A O 1
ATOM 1098 N N . GLY A 1 143 ? -9.777 -1.089 -5.460 1.00 86.06 143 GLY A N 1
ATOM 1099 C CA . GLY A 1 143 ? -8.743 -1.931 -4.859 1.00 86.06 143 GLY A CA 1
ATOM 1100 C C . GLY A 1 143 ? -9.018 -3.433 -4.969 1.00 86.06 143 GLY A C 1
ATOM 1101 O O . GLY A 1 143 ? -8.259 -4.218 -4.410 1.00 86.06 143 GLY A O 1
ATOM 1102 N N . ALA A 1 144 ? -10.079 -3.871 -5.660 1.00 84.69 144 ALA A N 1
ATOM 1103 C CA . ALA A 1 144 ? -10.440 -5.292 -5.746 1.00 84.69 144 ALA A CA 1
ATOM 1104 C C . ALA A 1 144 ? -9.319 -6.173 -6.340 1.00 84.69 144 ALA A C 1
ATOM 1106 O O . ALA A 1 144 ? -9.150 -7.320 -5.929 1.00 84.69 144 ALA A O 1
ATOM 1107 N N . ASN A 1 145 ? -8.505 -5.605 -7.233 1.00 88.25 145 ASN A N 1
ATOM 1108 C CA . ASN A 1 145 ? -7.343 -6.260 -7.847 1.00 88.25 145 ASN A CA 1
ATOM 1109 C C . ASN A 1 145 ? -6.034 -6.057 -7.069 1.00 88.25 145 ASN A C 1
ATOM 1111 O O . ASN A 1 145 ? -4.952 -6.373 -7.561 1.00 88.25 145 ASN A O 1
ATOM 1115 N N . GLY A 1 146 ? -6.126 -5.534 -5.848 1.00 89.19 146 GLY A N 1
ATOM 1116 C CA . GLY A 1 146 ? -4.984 -5.106 -5.057 1.00 89.19 146 GLY A CA 1
ATOM 1117 C C . GLY A 1 146 ? -4.563 -3.666 -5.352 1.00 89.19 146 GLY A C 1
ATOM 1118 O O . GLY A 1 146 ? -5.065 -3.006 -6.266 1.00 89.19 146 GLY A O 1
ATOM 1119 N N . VAL A 1 147 ? -3.653 -3.165 -4.519 1.00 91.19 147 VAL A N 1
ATOM 1120 C CA . VAL A 1 147 ? -3.168 -1.780 -4.566 1.00 91.19 147 VAL A CA 1
ATOM 1121 C C . VAL A 1 147 ? -1.651 -1.786 -4.476 1.00 91.19 147 VAL A C 1
ATOM 1123 O O . VAL A 1 147 ? -1.098 -2.436 -3.590 1.00 91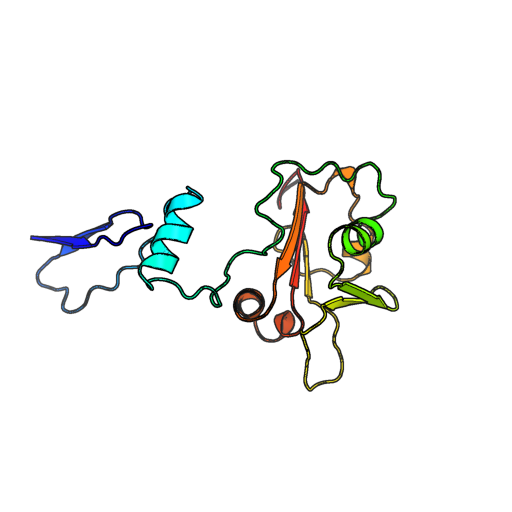.19 147 VAL A O 1
ATOM 1126 N N . VAL A 1 148 ? -0.993 -1.048 -5.366 1.00 92.50 148 VAL A N 1
ATOM 1127 C CA . VAL A 1 148 ? 0.422 -0.698 -5.237 1.00 92.50 148 VAL A CA 1
ATOM 1128 C C . VAL A 1 148 ? 0.501 0.702 -4.661 1.00 92.50 148 VAL A C 1
ATOM 1130 O O . VAL A 1 148 ? 0.055 1.666 -5.281 1.00 92.50 148 VAL A O 1
ATOM 1133 N N . LEU A 1 149 ? 1.055 0.793 -3.462 1.00 91.50 149 LEU A N 1
ATOM 1134 C CA . LEU A 1 149 ? 1.234 2.024 -2.721 1.00 91.50 149 LEU A CA 1
ATOM 1135 C C . LEU A 1 149 ? 2.710 2.420 -2.771 1.00 91.50 149 LEU A C 1
ATOM 1137 O O . LEU A 1 149 ? 3.590 1.611 -2.485 1.00 91.50 149 LEU A O 1
ATOM 1141 N N . VAL A 1 150 ? 2.973 3.666 -3.133 1.00 90.25 150 VAL A N 1
ATOM 1142 C CA . VAL A 1 150 ? 4.307 4.260 -3.183 1.00 90.25 150 VAL A CA 1
ATOM 1143 C C . VAL A 1 150 ? 4.304 5.472 -2.270 1.00 90.25 150 VAL A C 1
ATOM 1145 O O . VAL A 1 150 ? 3.438 6.337 -2.382 1.00 90.25 150 VAL A O 1
ATOM 1148 N N . GLU A 1 151 ? 5.271 5.525 -1.367 1.00 87.88 151 GLU A N 1
ATOM 1149 C CA . GLU A 1 151 ? 5.537 6.687 -0.523 1.00 87.88 151 GLU A CA 1
ATOM 1150 C C . GLU A 1 151 ? 6.871 7.286 -0.959 1.00 87.88 151 GLU A C 1
ATOM 1152 O O . GLU A 1 151 ? 7.874 6.568 -1.073 1.00 87.88 151 GLU A O 1
ATOM 1157 N N . THR A 1 152 ? 6.887 8.583 -1.242 1.00 88.75 152 THR A N 1
ATOM 1158 C CA . THR A 1 152 ? 8.100 9.307 -1.613 1.00 88.75 152 THR A CA 1
ATOM 1159 C C . THR A 1 152 ? 8.811 9.859 -0.376 1.00 88.75 152 THR A C 1
ATOM 1161 O O . THR A 1 152 ? 8.224 10.059 0.685 1.00 88.75 152 THR A O 1
ATOM 1164 N N . LYS A 1 153 ? 10.116 10.115 -0.495 1.00 83.94 153 LYS A N 1
ATOM 1165 C CA . LYS A 1 153 ? 10.961 10.670 0.575 1.00 83.94 153 LYS A CA 1
ATOM 1166 C C . LYS A 1 153 ? 10.562 12.094 0.963 1.00 83.94 153 LYS A C 1
ATOM 1168 O O . LYS A 1 153 ? 10.869 12.516 2.074 1.00 83.94 153 LYS A O 1
ATOM 1173 N N . THR A 1 154 ? 9.918 12.835 0.061 1.00 75.06 154 THR A N 1
ATOM 1174 C CA . THR A 1 154 ? 9.452 14.209 0.302 1.00 75.06 154 THR A CA 1
ATOM 1175 C C . THR A 1 154 ? 8.032 14.256 0.870 1.00 75.06 154 THR A C 1
ATOM 1177 O O . THR A 1 154 ? 7.651 15.259 1.476 1.00 75.06 154 THR A O 1
ATOM 1180 N N . GLY A 1 155 ? 7.286 13.150 0.780 1.00 58.00 155 GLY A N 1
ATOM 1181 C CA . GLY A 1 155 ? 5.913 13.044 1.254 1.00 58.00 155 GLY A CA 1
ATOM 1182 C C . GLY A 1 155 ? 4.925 13.871 0.415 1.00 58.00 155 GLY A C 1
ATOM 1183 O O . GLY A 1 155 ? 5.318 14.572 -0.515 1.00 58.00 155 GLY A O 1
ATOM 1184 N N . PRO A 1 156 ? 3.625 13.844 0.758 1.00 44.59 156 PRO A N 1
ATOM 1185 C CA . PRO A 1 156 ? 2.530 14.359 -0.079 1.00 44.59 156 PRO A CA 1
ATOM 1186 C C . PRO A 1 156 ? 2.505 15.878 -0.346 1.00 44.59 156 PRO A C 1
ATOM 1188 O O . PRO A 1 156 ? 1.503 16.366 -0.859 1.00 44.59 156 PRO A O 1
ATOM 1191 N N . ASN A 1 157 ? 3.535 16.649 0.023 1.00 40.50 157 ASN A N 1
ATOM 1192 C CA . ASN A 1 157 ? 3.480 18.115 0.023 1.00 40.50 157 ASN A CA 1
ATOM 1193 C C . ASN A 1 157 ? 4.779 18.851 -0.360 1.00 40.50 157 ASN A C 1
ATOM 1195 O O . ASN A 1 157 ? 4.900 20.010 0.039 1.00 40.50 157 ASN A O 1
ATOM 1199 N N . GLN A 1 158 ? 5.713 18.261 -1.120 1.00 35.88 158 GLN A N 1
ATOM 1200 C CA . GLN A 1 158 ? 6.779 19.018 -1.814 1.00 35.88 158 GLN A CA 1
ATOM 1201 C C . GLN A 1 158 ? 7.200 18.393 -3.140 1.00 35.88 158 GLN A C 1
ATOM 1203 O O . GLN A 1 158 ? 7.547 17.189 -3.137 1.00 35.88 158 GLN A O 1
#

Foldseek 3Di:
DWDWDDDQQW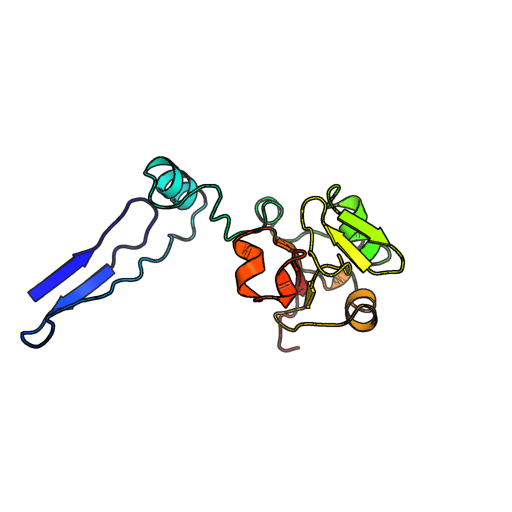DIDIHDDDPPDPDDDDDTHGDPDPVSVVRCCVVVVDPPLLCLFFPLFPDDQFDQQVPDPWPVRVCVVSPVQWDADPLFTFGHPQDDPPPDLGAFEEELNRTDDSVVRRPDDRRFWRDWGKADDNNLCVVPPRSSSTYIYTYTPVHDPD

Secondary structure (DSSP, 8-state):
-EEEE--TTB--EEEE--TT-S-----PPBPSSHHHHHHHHHTTSS-TT---S-TTTTS-SS---TTSSSHHHHHHHH-TTEEEETTEEEETT---SSS--BPEEEETTEEE-HHHHHHS-GGGEEEEEEE-GGGGGGGGGGGTT-EEEEEETT-TT-